Protein AF-A0AAV4BHC9-F1 (afdb_monomer_lite)

Foldseek 3Di:
DPPPQQPVNVLCVDPNNVCVVVVNPPFDDFDDPDPPDPDGQGAADEDEPSDDDDNRYDYQPDCPVDVPPVVSVPPD

Sequence (76 aa):
MNGRVSDGGVMSHSTFGKMFEGNKLNLPNPEPLHEEDTIDVPYYFMADDAFAMTENLLKPHGVGPDPFDREKRIFN

Secondary structure (DSSP, 8-state):
------HHHHHHHSHHHHHHHTT-S-PPPPB-SSTT-SS-B---EE--TTS--BTTEE------S-TT-HHHHH--

Structure (mmCIF, N/CA/C/O backbone):
data_AF-A0AAV4BHC9-F1
#
_entry.id   AF-A0AAV4BHC9-F1
#
loop_
_atom_site.group_PDB
_atom_site.id
_atom_site.type_symbol
_atom_site.label_atom_id
_atom_site.label_alt_id
_atom_site.label_comp_id
_atom_site.label_asym_id
_atom_site.label_entity_id
_atom_site.label_seq_id
_atom_site.pdbx_PDB_ins_code
_atom_site.Cartn_x
_atom_site.Cartn_y
_atom_site.Cartn_z
_atom_site.occupancy
_atom_site.B_iso_or_equiv
_atom_site.auth_seq_id
_atom_site.auth_comp_id
_atom_site.auth_asym_id
_atom_site.auth_atom_id
_atom_site.pdbx_PDB_model_num
ATOM 1 N N . MET A 1 1 ? 20.105 -8.523 -22.213 1.00 41.09 1 MET A N 1
ATOM 2 C CA . MET A 1 1 ? 19.313 -8.826 -21.001 1.00 41.09 1 MET A CA 1
ATOM 3 C C . MET A 1 1 ? 18.852 -7.508 -20.402 1.00 41.09 1 MET A C 1
ATOM 5 O O . MET A 1 1 ? 19.685 -6.636 -20.186 1.00 41.09 1 MET A O 1
ATOM 9 N N . ASN A 1 2 ? 17.541 -7.319 -20.240 1.00 52.00 2 ASN A N 1
ATOM 10 C CA . ASN A 1 2 ? 16.949 -6.075 -19.739 1.00 52.00 2 ASN A CA 1
ATOM 11 C C . ASN A 1 2 ? 17.168 -5.945 -18.222 1.00 52.00 2 ASN A C 1
ATOM 13 O O . ASN A 1 2 ? 16.332 -6.378 -17.445 1.00 52.00 2 ASN A O 1
ATOM 17 N N . GLY A 1 3 ? 18.277 -5.330 -17.812 1.00 57.28 3 GLY A N 1
ATOM 18 C CA . GLY A 1 3 ? 18.524 -4.895 -16.426 1.00 57.28 3 GLY A CA 1
ATOM 19 C C . GLY A 1 3 ? 18.106 -3.442 -16.159 1.00 57.28 3 GLY A C 1
ATOM 20 O O . GLY A 1 3 ? 18.674 -2.794 -15.294 1.00 57.28 3 GLY A O 1
ATOM 21 N N . ARG A 1 4 ? 17.194 -2.888 -16.973 1.00 73.00 4 ARG A N 1
ATOM 22 C CA . ARG A 1 4 ? 16.766 -1.473 -16.926 1.00 73.00 4 ARG A CA 1
ATOM 23 C C . ARG A 1 4 ? 15.368 -1.264 -16.347 1.00 73.00 4 ARG A C 1
ATOM 25 O O . ARG A 1 4 ? 14.898 -0.132 -16.306 1.00 73.00 4 ARG A O 1
ATOM 32 N N . VAL A 1 5 ? 14.682 -2.336 -15.965 1.00 75.69 5 VAL A N 1
ATOM 33 C CA . VAL A 1 5 ? 13.334 -2.231 -15.407 1.00 75.69 5 VAL A CA 1
ATOM 34 C C . VAL A 1 5 ? 13.481 -2.025 -13.903 1.00 75.69 5 VAL A C 1
ATOM 36 O O . VAL A 1 5 ? 14.022 -2.889 -13.226 1.00 75.69 5 VAL A O 1
ATOM 39 N N . SER A 1 6 ? 13.055 -0.860 -13.415 1.00 85.50 6 SER A N 1
ATOM 40 C CA . SER A 1 6 ? 12.927 -0.571 -11.980 1.00 85.50 6 SER A CA 1
ATOM 41 C C . SER A 1 6 ? 11.958 -1.560 -11.328 1.00 85.50 6 SER A C 1
ATOM 43 O O . SER A 1 6 ? 11.026 -2.018 -11.991 1.00 85.50 6 SER A O 1
ATOM 45 N N . ASP A 1 7 ? 12.113 -1.828 -10.033 1.00 84.56 7 ASP A N 1
ATOM 46 C CA . ASP A 1 7 ? 11.183 -2.673 -9.275 1.00 84.56 7 ASP A CA 1
ATOM 47 C C . ASP A 1 7 ? 9.736 -2.154 -9.342 1.00 84.56 7 ASP A C 1
ATOM 49 O O . ASP A 1 7 ? 8.806 -2.943 -9.506 1.00 84.56 7 ASP A O 1
ATOM 53 N N . GLY A 1 8 ? 9.530 -0.830 -9.383 1.00 85.12 8 GLY A N 1
ATOM 54 C CA . GLY A 1 8 ? 8.218 -0.227 -9.653 1.00 85.12 8 GLY A CA 1
ATOM 55 C C . GLY A 1 8 ? 7.698 -0.522 -11.067 1.00 85.12 8 GLY A C 1
ATOM 56 O O . GLY A 1 8 ? 6.508 -0.770 -11.280 1.00 85.12 8 GLY A O 1
ATOM 57 N N . GLY A 1 9 ? 8.598 -0.579 -12.050 1.00 86.88 9 GLY A N 1
ATOM 58 C CA . GLY A 1 9 ? 8.291 -1.025 -13.409 1.00 86.88 9 GLY A CA 1
ATOM 59 C C . GLY A 1 9 ? 7.892 -2.502 -13.460 1.00 86.88 9 GLY A C 1
ATOM 60 O O . GLY A 1 9 ? 6.931 -2.858 -14.136 1.00 86.88 9 GLY A O 1
ATOM 61 N N . VAL A 1 10 ? 8.582 -3.367 -12.715 1.00 90.12 10 VAL A N 1
ATOM 62 C CA . VAL A 1 10 ? 8.226 -4.789 -12.606 1.00 90.12 10 VAL A CA 1
ATOM 63 C C . VAL A 1 10 ? 6.870 -4.952 -11.914 1.00 90.12 10 VAL A C 1
ATOM 65 O O . VAL A 1 10 ? 6.011 -5.681 -12.416 1.00 90.12 10 VAL A O 1
ATOM 68 N N . MET A 1 11 ? 6.642 -4.232 -10.812 1.00 90.62 11 MET A N 1
ATOM 69 C CA . MET A 1 11 ? 5.390 -4.266 -10.057 1.00 90.62 11 MET A CA 1
ATOM 70 C C . MET A 1 11 ? 4.200 -3.839 -10.922 1.00 90.62 11 MET A C 1
ATOM 72 O O . MET A 1 11 ? 3.281 -4.638 -11.085 1.00 90.62 11 MET A O 1
ATOM 76 N N . SER A 1 12 ? 4.240 -2.657 -11.542 1.00 89.56 12 SER A N 1
ATOM 77 C CA . SER A 1 12 ? 3.158 -2.128 -12.403 1.00 89.56 12 SER A CA 1
ATOM 78 C C . SER A 1 12 ? 2.777 -3.054 -13.569 1.00 89.56 12 SER A C 1
ATOM 80 O O . SER A 1 12 ? 1.615 -3.134 -13.966 1.00 89.56 12 SER A O 1
ATOM 82 N N . HIS A 1 13 ? 3.730 -3.816 -14.116 1.00 92.19 13 HIS A N 1
ATOM 83 C CA . HIS A 1 13 ? 3.450 -4.749 -15.215 1.00 92.19 13 HIS A CA 1
ATOM 84 C C . HIS A 1 13 ? 2.963 -6.124 -14.740 1.00 92.19 13 HIS A C 1
ATOM 86 O O . HIS A 1 13 ? 2.343 -6.859 -15.523 1.00 92.19 13 HIS A O 1
ATOM 92 N N . SER A 1 14 ? 3.217 -6.467 -13.476 1.00 94.25 14 SER A N 1
ATOM 93 C CA . SER A 1 14 ? 2.792 -7.727 -12.872 1.00 94.25 14 SER A CA 1
ATOM 94 C C . SER A 1 14 ? 1.272 -7.796 -12.687 1.00 94.25 14 SER A C 1
ATOM 96 O O . SER A 1 14 ? 0.576 -6.783 -12.601 1.00 94.25 14 SER A O 1
ATOM 98 N N . THR A 1 15 ? 0.738 -9.015 -12.592 1.00 97.06 15 THR A N 1
ATOM 99 C CA . THR A 1 15 ? -0.672 -9.231 -12.228 1.00 97.06 15 THR A CA 1
ATOM 100 C C . THR A 1 15 ? -0.988 -8.622 -10.864 1.00 97.06 15 THR A C 1
ATOM 102 O O . THR A 1 15 ? -2.040 -8.011 -10.706 1.00 97.06 15 THR A O 1
ATOM 105 N N . PHE A 1 16 ? -0.059 -8.738 -9.909 1.00 95.25 16 PHE A N 1
ATOM 106 C CA . PHE A 1 16 ? -0.197 -8.144 -8.584 1.00 95.25 16 PHE A CA 1
ATOM 107 C C . PHE A 1 16 ? -0.365 -6.626 -8.665 1.00 95.25 16 PHE A C 1
ATOM 109 O O . PHE A 1 16 ? -1.367 -6.122 -8.177 1.00 95.25 16 PHE A O 1
ATOM 116 N N . GLY A 1 17 ? 0.542 -5.907 -9.337 1.00 94.44 17 GLY A N 1
ATOM 117 C CA . GLY A 1 17 ? 0.466 -4.445 -9.443 1.00 94.44 17 GLY A CA 1
ATOM 118 C C . GLY A 1 17 ? -0.808 -3.963 -10.132 1.00 94.44 17 GLY A C 1
ATOM 119 O O . GLY A 1 17 ? -1.458 -3.051 -9.639 1.00 94.44 17 GLY A O 1
ATOM 120 N N . LYS A 1 18 ? -1.258 -4.651 -11.188 1.00 96.44 18 LYS A N 1
ATOM 121 C CA . LYS A 1 18 ? -2.538 -4.338 -11.851 1.00 96.44 18 LYS A CA 1
ATOM 122 C C . LYS A 1 18 ? -3.752 -4.549 -10.945 1.00 96.44 18 LYS A C 1
ATOM 124 O O . LYS A 1 18 ? -4.740 -3.828 -11.058 1.00 96.44 18 LYS A O 1
ATOM 129 N N . MET A 1 19 ? -3.720 -5.567 -10.085 1.00 97.12 19 MET A N 1
ATOM 130 C CA . MET A 1 19 ? -4.783 -5.798 -9.103 1.00 97.12 19 MET A CA 1
ATOM 131 C C . MET A 1 19 ? -4.696 -4.817 -7.934 1.00 97.12 19 MET A C 1
ATOM 133 O O . MET A 1 19 ? -5.738 -4.385 -7.452 1.00 97.12 19 MET A O 1
ATOM 137 N N . PHE A 1 20 ? -3.482 -4.458 -7.517 1.00 95.06 20 PHE A N 1
ATOM 138 C CA . PHE A 1 20 ? -3.203 -3.469 -6.483 1.00 95.06 20 PHE A CA 1
ATOM 139 C C . PHE A 1 20 ? -3.741 -2.092 -6.894 1.00 95.06 20 PHE A C 1
ATOM 141 O O . PHE A 1 20 ? -4.622 -1.566 -6.231 1.00 95.06 20 PHE A O 1
ATOM 148 N N . GLU A 1 21 ? -3.329 -1.576 -8.056 1.00 92.56 21 GLU A N 1
ATOM 149 C CA . GLU A 1 21 ? -3.801 -0.294 -8.609 1.00 92.56 21 GLU A CA 1
ATOM 150 C C . GLU A 1 21 ? -5.311 -0.285 -8.902 1.00 92.56 21 GLU A C 1
ATOM 152 O O . GLU A 1 21 ? -5.949 0.764 -8.916 1.00 92.56 21 GLU A O 1
ATOM 157 N N . GLY A 1 22 ? -5.895 -1.458 -9.160 1.00 94.88 22 GLY A N 1
ATOM 158 C CA . GLY A 1 22 ? -7.318 -1.611 -9.448 1.00 94.88 22 GLY A CA 1
ATOM 159 C C . GLY A 1 22 ? -8.208 -1.854 -8.227 1.00 94.88 22 GLY A C 1
ATOM 160 O O . GLY A 1 22 ? -9.393 -2.116 -8.435 1.00 94.88 22 GLY A O 1
ATOM 161 N N . ASN A 1 23 ? -7.670 -1.848 -7.000 1.00 93.19 23 ASN A N 1
ATOM 162 C CA . ASN A 1 23 ? -8.383 -2.225 -5.769 1.00 93.19 23 ASN A CA 1
ATOM 163 C C . ASN A 1 23 ? -9.051 -3.616 -5.846 1.00 93.19 23 ASN A C 1
ATOM 165 O O . ASN A 1 23 ? -10.155 -3.834 -5.354 1.00 93.19 23 ASN A O 1
ATOM 169 N N . LYS A 1 24 ? -8.385 -4.584 -6.494 1.00 97.06 24 LYS A N 1
ATOM 170 C CA . LYS A 1 24 ? -8.894 -5.953 -6.738 1.00 97.06 24 LYS A CA 1
ATOM 171 C C . LYS A 1 24 ? -8.216 -7.029 -5.899 1.00 97.06 24 LYS A C 1
ATOM 173 O O . LYS A 1 24 ? -8.431 -8.214 -6.139 1.00 97.06 24 LYS A O 1
ATOM 178 N N . LEU A 1 25 ? -7.376 -6.640 -4.944 1.00 95.38 25 LEU A N 1
ATOM 179 C CA . LEU A 1 25 ? -6.712 -7.581 -4.039 1.00 95.38 25 LEU A CA 1
ATOM 180 C C . LEU A 1 25 ? -7.628 -8.102 -2.926 1.00 95.38 25 LEU A C 1
ATOM 182 O O . LEU A 1 25 ? -7.203 -8.973 -2.175 1.00 95.38 25 LEU A O 1
ATOM 186 N N . ASN A 1 26 ? -8.873 -7.611 -2.844 1.00 95.50 26 ASN A N 1
ATOM 187 C CA . ASN A 1 26 ? -9.829 -7.947 -1.786 1.00 95.50 26 ASN A CA 1
ATOM 188 C C . ASN A 1 26 ? -9.223 -7.745 -0.391 1.00 95.50 26 ASN A C 1
ATOM 190 O O . ASN A 1 26 ? -9.341 -8.612 0.475 1.00 95.50 26 ASN A O 1
ATOM 194 N N . LEU A 1 27 ? -8.527 -6.619 -0.202 1.00 95.38 27 LEU A N 1
ATOM 195 C CA . LEU A 1 27 ? -8.033 -6.245 1.116 1.00 95.38 27 LEU A CA 1
ATOM 196 C C . LEU A 1 27 ? -9.227 -6.075 2.066 1.00 95.38 27 LEU A C 1
ATOM 198 O O . LEU A 1 27 ? -10.294 -5.639 1.617 1.00 95.38 27 LEU A O 1
ATOM 202 N N . PRO A 1 28 ? -9.074 -6.430 3.352 1.00 95.62 28 PRO A N 1
ATOM 203 C CA . PRO A 1 28 ? -10.095 -6.141 4.343 1.00 95.62 28 PRO A CA 1
ATOM 204 C C . PRO A 1 28 ? -10.407 -4.644 4.376 1.00 95.62 28 PRO A C 1
ATOM 206 O O . PRO A 1 28 ? -9.564 -3.808 4.032 1.00 95.62 28 PRO A O 1
ATOM 209 N N . ASN A 1 29 ? -11.619 -4.311 4.815 1.00 94.69 29 ASN A N 1
ATOM 210 C CA . ASN A 1 29 ? -11.936 -2.923 5.113 1.00 94.69 29 ASN A CA 1
ATOM 211 C C . ASN A 1 29 ? -11.021 -2.419 6.243 1.00 94.69 29 ASN A C 1
ATOM 213 O O . ASN A 1 29 ? -10.616 -3.225 7.085 1.00 94.69 29 ASN A O 1
ATOM 217 N N . PRO A 1 30 ? -10.706 -1.114 6.264 1.00 95.69 30 PRO A N 1
ATOM 218 C CA . PRO A 1 30 ? -10.002 -0.497 7.378 1.00 95.69 30 PRO A CA 1
ATOM 219 C C . PRO A 1 30 ? -10.679 -0.822 8.709 1.00 95.69 30 PRO A C 1
ATOM 221 O O . PRO A 1 30 ? -11.908 -0.878 8.781 1.00 95.69 30 PRO A O 1
ATOM 224 N N . GLU A 1 31 ? -9.872 -1.029 9.742 1.00 96.06 31 GLU A N 1
ATOM 225 C CA . GLU A 1 31 ? -10.353 -1.312 11.090 1.00 96.06 31 GLU A CA 1
ATOM 226 C C . GLU A 1 31 ? -9.471 -0.601 12.124 1.00 96.06 31 GLU A C 1
ATOM 228 O O . GLU A 1 31 ? -8.322 -0.254 11.821 1.00 96.06 31 GLU A O 1
ATOM 233 N N . PRO A 1 32 ? -9.990 -0.322 13.327 1.00 96.50 32 PRO A N 1
ATOM 234 C CA . PRO A 1 32 ? -9.206 0.338 14.358 1.00 96.50 32 PRO A CA 1
ATOM 235 C C . PRO A 1 32 ? -8.100 -0.595 14.877 1.00 96.50 32 PRO A C 1
ATOM 237 O O . PRO A 1 32 ? -8.275 -1.812 14.938 1.00 96.50 32 PRO A O 1
ATOM 240 N N . LEU A 1 33 ? -6.951 -0.034 15.272 1.00 92.69 33 LEU A N 1
ATOM 241 C CA . LEU A 1 33 ? -5.830 -0.832 15.797 1.00 92.69 33 LEU A CA 1
ATOM 242 C C . LEU A 1 33 ? -6.149 -1.420 17.177 1.00 92.69 33 LEU A C 1
ATOM 244 O O . LEU A 1 33 ? -5.735 -2.535 17.506 1.00 92.69 33 LEU A O 1
ATOM 248 N N . HIS A 1 34 ? -6.899 -0.670 17.977 1.00 94.88 34 HIS A N 1
ATOM 249 C CA . HIS A 1 34 ? -7.438 -1.085 19.260 1.00 94.88 34 HIS A CA 1
ATOM 250 C C . HIS A 1 34 ? -8.940 -0.813 19.317 1.00 94.88 34 HIS A C 1
ATOM 252 O O . HIS A 1 34 ? -9.429 0.120 18.696 1.00 94.88 34 HIS A O 1
ATOM 258 N N . GLU A 1 35 ? -9.678 -1.585 20.118 1.00 92.00 35 GLU A N 1
ATOM 259 C CA . GLU A 1 35 ? -11.145 -1.462 20.229 1.00 92.00 35 GLU A CA 1
ATOM 260 C C . GLU A 1 35 ? -11.626 -0.053 20.635 1.00 92.00 35 GLU A C 1
ATOM 262 O O . GLU A 1 35 ? -12.754 0.325 20.335 1.00 92.00 35 GLU A O 1
ATOM 267 N N . GLU A 1 36 ? -10.769 0.717 21.310 1.00 94.62 36 GLU A N 1
ATOM 268 C CA . GLU A 1 36 ? -11.044 2.074 21.802 1.00 94.62 36 GLU A CA 1
ATOM 269 C C . GLU A 1 36 ? -10.713 3.168 20.764 1.00 94.62 36 GLU A C 1
ATOM 271 O O . GLU A 1 36 ? -11.044 4.341 20.969 1.00 94.62 36 GLU A O 1
ATOM 276 N N . ASP A 1 37 ? -10.025 2.824 19.668 1.00 95.38 37 ASP A N 1
ATOM 277 C CA . ASP A 1 37 ? -9.618 3.801 18.662 1.00 95.38 37 ASP A CA 1
ATOM 278 C C . ASP A 1 37 ? -10.822 4.257 17.831 1.00 95.38 37 ASP A C 1
ATOM 280 O O . ASP A 1 37 ? -11.686 3.483 17.429 1.00 95.38 37 ASP A O 1
ATOM 284 N N . THR A 1 38 ? -10.861 5.556 17.533 1.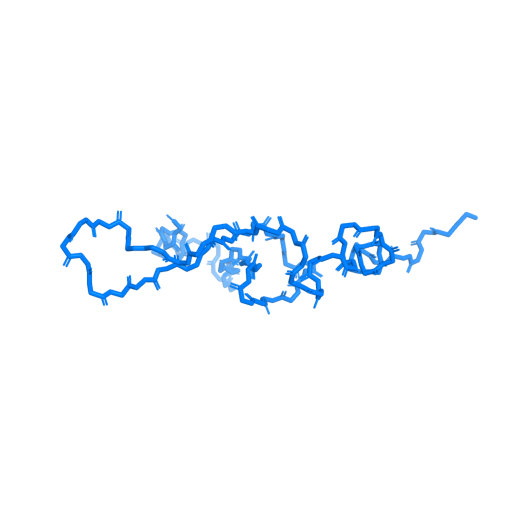00 93.81 38 THR A N 1
ATOM 285 C CA . THR A 1 38 ? -11.939 6.172 16.734 1.00 93.81 38 THR A CA 1
ATOM 286 C C . THR A 1 38 ? -11.599 6.292 15.250 1.00 93.81 38 THR A C 1
ATOM 288 O O . THR A 1 38 ? -12.412 6.785 14.469 1.00 93.81 38 THR A O 1
ATOM 291 N N . ILE A 1 39 ? -10.385 5.889 14.867 1.00 95.25 39 ILE A N 1
ATOM 292 C CA . ILE A 1 39 ? -9.851 6.016 13.514 1.00 95.25 39 ILE A CA 1
ATOM 293 C C . ILE A 1 39 ? -9.571 4.619 12.979 1.00 95.25 39 ILE A C 1
ATOM 295 O O . ILE A 1 39 ? -8.745 3.896 13.534 1.00 95.25 39 ILE A O 1
ATOM 299 N N . ASP A 1 40 ? -10.211 4.290 11.862 1.00 95.81 40 ASP A N 1
ATOM 300 C CA . ASP A 1 40 ? -9.917 3.068 11.130 1.00 95.81 40 ASP A CA 1
ATOM 301 C C . ASP A 1 40 ? -8.609 3.223 10.352 1.00 95.81 40 ASP A C 1
ATOM 303 O O . ASP A 1 40 ? -8.379 4.225 9.664 1.00 95.81 40 ASP A O 1
ATOM 307 N N . VAL A 1 41 ? -7.754 2.209 10.436 1.00 94.00 41 VAL A N 1
ATOM 308 C CA . VAL A 1 41 ? -6.469 2.163 9.743 1.00 94.00 41 VAL A CA 1
ATOM 309 C C . VAL A 1 41 ? -6.561 1.116 8.632 1.00 94.00 41 VAL A C 1
ATOM 311 O O . VAL A 1 41 ? -6.973 -0.018 8.885 1.00 94.00 41 VAL A O 1
ATOM 314 N N . PRO A 1 42 ? -6.231 1.459 7.373 1.00 94.81 42 PRO A N 1
ATOM 315 C CA . PRO A 1 42 ? -6.265 0.486 6.295 1.00 94.81 42 PRO A CA 1
ATOM 316 C C . PRO A 1 42 ? -5.110 -0.509 6.434 1.00 94.81 42 PRO A C 1
ATOM 318 O O . PRO A 1 42 ? -4.101 -0.270 7.093 1.00 94.81 42 PRO A O 1
ATOM 321 N N . TYR A 1 43 ? -5.241 -1.636 5.749 1.00 94.81 43 TYR A N 1
ATOM 322 C CA . TYR A 1 43 ? -4.168 -2.613 5.646 1.00 94.81 43 TYR A CA 1
ATOM 323 C C . TYR A 1 43 ? -3.120 -2.157 4.627 1.00 94.81 43 TYR A C 1
ATOM 325 O O . TYR A 1 43 ? -3.464 -1.745 3.517 1.00 94.81 43 TYR A O 1
ATOM 333 N N . TYR A 1 44 ? -1.840 -2.281 4.976 1.00 93.88 44 TYR A N 1
ATOM 334 C CA . TYR A 1 44 ? -0.732 -1.832 4.134 1.00 93.88 44 TYR A CA 1
ATOM 335 C C . TYR A 1 44 ? 0.233 -2.966 3.791 1.00 93.88 44 TYR A C 1
ATOM 337 O O . TYR A 1 44 ? 0.570 -3.804 4.625 1.00 93.88 44 TYR A O 1
ATOM 345 N N . PHE A 1 45 ? 0.759 -2.931 2.570 1.00 93.88 45 PHE A N 1
ATOM 346 C CA . PHE A 1 45 ? 2.017 -3.582 2.235 1.00 93.88 45 PHE A CA 1
ATOM 347 C C . PHE A 1 45 ? 3.179 -2.658 2.610 1.00 93.88 45 PHE A C 1
ATOM 349 O O . PHE A 1 45 ? 3.110 -1.447 2.399 1.00 93.88 45 PHE A O 1
ATOM 356 N N . MET A 1 46 ? 4.259 -3.235 3.132 1.00 91.19 46 MET A N 1
ATOM 357 C CA . MET A 1 46 ? 5.507 -2.516 3.387 1.00 91.19 46 MET A CA 1
ATOM 358 C C . MET A 1 46 ? 6.446 -2.691 2.195 1.00 91.19 46 MET A C 1
ATOM 360 O O . MET A 1 46 ? 6.792 -3.817 1.836 1.00 91.19 46 MET A O 1
ATOM 364 N N . ALA A 1 47 ? 6.858 -1.579 1.597 1.00 89.44 47 ALA A N 1
ATOM 365 C CA . ALA A 1 47 ? 7.830 -1.521 0.514 1.00 89.44 47 ALA A CA 1
ATOM 366 C C . ALA A 1 47 ? 9.080 -0.745 0.940 1.00 89.44 47 ALA A C 1
ATOM 368 O O . ALA A 1 47 ? 9.070 -0.027 1.936 1.00 89.44 47 ALA A O 1
ATOM 369 N N . ASP A 1 48 ? 10.170 -0.893 0.196 1.00 86.31 48 ASP A N 1
ATOM 370 C CA . ASP A 1 48 ? 11.356 -0.067 0.398 1.00 86.31 48 ASP A CA 1
ATOM 371 C C . ASP A 1 48 ? 11.215 1.307 -0.289 1.00 86.31 48 ASP A C 1
ATOM 373 O O . ASP A 1 48 ? 10.185 1.658 -0.874 1.00 86.31 48 ASP A O 1
ATOM 377 N N . ASP A 1 49 ? 12.275 2.110 -0.214 1.00 84.12 49 ASP A N 1
ATOM 378 C CA . ASP A 1 49 ? 12.300 3.460 -0.773 1.00 84.12 49 ASP A CA 1
ATOM 379 C C . ASP A 1 49 ? 12.228 3.522 -2.309 1.00 84.12 49 ASP A C 1
ATOM 381 O O . ASP A 1 49 ? 12.076 4.620 -2.854 1.00 84.12 49 ASP A O 1
ATOM 385 N N . ALA A 1 50 ? 12.294 2.386 -3.015 1.00 85.81 50 ALA A N 1
ATOM 386 C CA . ALA A 1 50 ? 12.140 2.337 -4.467 1.00 85.81 50 ALA A CA 1
ATOM 387 C C . ALA A 1 50 ? 10.683 2.542 -4.924 1.00 85.81 50 ALA A C 1
ATOM 389 O O . ALA A 1 50 ? 10.446 2.763 -6.116 1.00 85.81 50 ALA A O 1
ATOM 390 N N . PHE A 1 51 ? 9.715 2.501 -4.001 1.00 86.50 51 PHE A N 1
ATOM 391 C CA . PHE A 1 51 ? 8.289 2.644 -4.286 1.00 86.50 51 PHE A CA 1
ATOM 392 C C . PHE A 1 51 ? 7.705 3.937 -3.697 1.00 86.50 51 PHE A C 1
ATOM 394 O O . PHE A 1 51 ? 8.111 4.425 -2.641 1.00 86.50 51 PHE A O 1
ATOM 401 N N . ALA A 1 52 ? 6.722 4.510 -4.394 1.00 86.00 52 ALA A N 1
ATOM 402 C CA . ALA A 1 52 ? 5.956 5.648 -3.892 1.00 86.00 52 ALA A CA 1
ATOM 403 C C . ALA A 1 52 ? 4.905 5.180 -2.871 1.00 86.00 52 ALA A C 1
ATOM 405 O O . ALA A 1 52 ? 4.294 4.13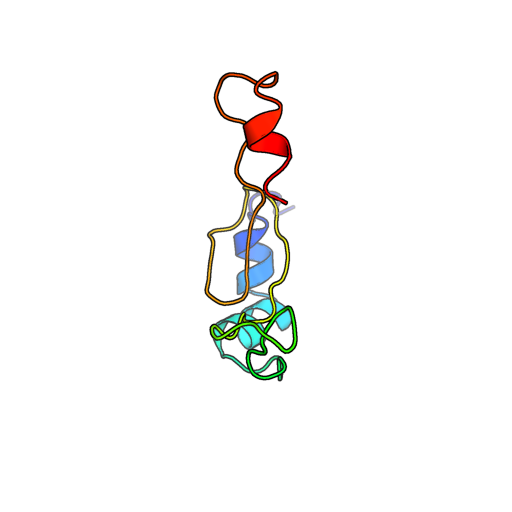2 -3.057 1.00 86.00 52 ALA A O 1
ATOM 406 N N . MET A 1 53 ? 4.663 5.969 -1.820 1.00 88.69 53 MET A N 1
ATOM 407 C CA . MET A 1 53 ? 3.594 5.682 -0.854 1.00 88.69 53 MET A CA 1
ATOM 408 C C . MET A 1 53 ? 2.214 5.799 -1.513 1.00 88.69 53 MET A C 1
ATOM 410 O O . MET A 1 53 ? 1.977 6.715 -2.303 1.00 88.69 53 MET A O 1
ATOM 414 N N . THR A 1 54 ? 1.302 4.896 -1.157 1.00 90.06 54 THR A N 1
ATOM 415 C CA . THR A 1 54 ? -0.102 4.891 -1.605 1.00 90.06 54 THR A CA 1
ATOM 416 C C . THR A 1 54 ? -1.027 4.501 -0.447 1.00 90.06 54 THR A C 1
A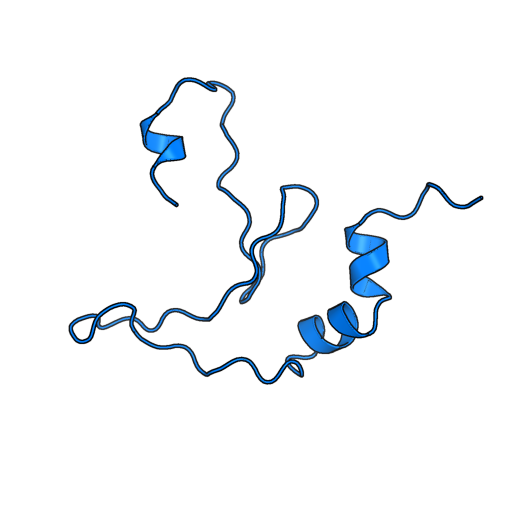TOM 418 O O . THR A 1 54 ? -0.555 4.233 0.655 1.00 90.06 54 THR A O 1
ATOM 421 N N . GLU A 1 55 ? -2.340 4.442 -0.685 1.00 90.06 55 GLU A N 1
ATOM 422 C CA . GLU A 1 55 ? -3.339 4.093 0.337 1.00 90.06 55 GLU A CA 1
ATOM 423 C C . GLU A 1 55 ? -3.078 2.748 1.029 1.00 90.06 55 GLU A C 1
ATOM 425 O O . GLU A 1 55 ? -3.294 2.645 2.228 1.00 90.06 55 GLU A O 1
ATOM 430 N N . ASN A 1 56 ? -2.574 1.741 0.309 1.00 95.00 56 ASN A N 1
ATOM 431 C CA . ASN A 1 56 ? -2.262 0.417 0.862 1.00 95.00 56 ASN A CA 1
ATOM 432 C C . ASN A 1 56 ? -0.778 0.044 0.687 1.00 95.00 56 ASN A C 1
ATOM 434 O O . ASN A 1 56 ? -0.429 -1.135 0.734 1.00 95.00 56 ASN A O 1
ATOM 438 N N . LEU A 1 57 ? 0.105 1.028 0.468 1.00 93.06 57 LEU A N 1
ATOM 439 C CA . LEU A 1 57 ? 1.558 0.830 0.393 1.00 93.06 57 LEU A CA 1
ATOM 440 C C . LEU A 1 57 ? 2.269 1.882 1.245 1.00 93.06 57 LEU A C 1
ATOM 442 O O . LEU A 1 57 ? 2.297 3.062 0.888 1.00 93.06 57 LEU A O 1
ATOM 446 N N . LEU A 1 58 ? 2.876 1.442 2.340 1.00 91.94 58 LEU A N 1
ATOM 447 C CA . LEU A 1 58 ? 3.761 2.262 3.157 1.00 91.94 58 LEU A CA 1
ATOM 448 C C . LEU A 1 58 ? 5.208 1.916 2.845 1.00 91.94 58 LEU A C 1
ATOM 450 O O . LEU A 1 58 ? 5.537 0.798 2.452 1.00 91.94 58 LEU A O 1
ATOM 454 N N . LYS A 1 59 ? 6.081 2.889 3.066 1.00 86.25 59 LYS A N 1
ATOM 455 C CA . LYS A 1 59 ? 7.516 2.660 3.119 1.00 86.25 59 LYS A CA 1
ATOM 456 C C . LYS A 1 59 ? 8.040 3.144 4.464 1.00 86.25 59 LYS A C 1
ATOM 458 O O . LYS A 1 59 ? 7.465 4.094 5.006 1.00 86.25 59 LYS A O 1
ATOM 463 N N . PRO A 1 60 ? 9.099 2.523 5.005 1.00 80.31 60 PRO A N 1
ATOM 464 C CA . PRO A 1 60 ? 9.743 3.012 6.208 1.00 80.31 60 PRO A CA 1
ATOM 465 C C . PRO A 1 60 ? 10.052 4.497 6.060 1.00 80.31 60 PRO A C 1
ATOM 467 O O . PRO A 1 60 ? 10.518 4.939 5.007 1.00 80.31 60 PRO A O 1
ATOM 470 N N . HIS A 1 61 ? 9.807 5.275 7.112 1.00 69.69 61 HIS A N 1
ATOM 471 C CA . HIS A 1 61 ? 10.281 6.647 7.130 1.00 69.69 61 HIS A CA 1
ATOM 472 C C . HIS A 1 61 ? 11.806 6.606 6.988 1.00 69.69 61 HIS A C 1
ATOM 474 O O . HIS A 1 61 ? 12.504 6.079 7.858 1.00 69.69 61 HIS A O 1
ATOM 480 N N . GLY A 1 62 ? 12.308 7.118 5.861 1.00 61.19 62 GLY A N 1
ATOM 481 C CA . GLY A 1 62 ? 13.728 7.090 5.546 1.00 61.19 62 GLY A CA 1
ATOM 4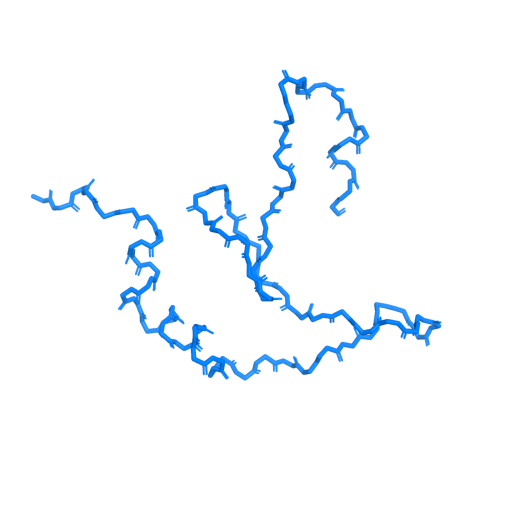82 C C . GLY A 1 62 ? 14.546 7.615 6.721 1.00 61.19 62 GLY A C 1
ATOM 483 O O . GLY A 1 62 ? 14.171 8.586 7.390 1.00 61.19 62 GLY A O 1
ATOM 484 N N . VAL A 1 63 ? 15.671 6.957 6.991 1.00 54.31 63 VAL A N 1
ATOM 485 C CA . VAL A 1 63 ? 16.654 7.504 7.919 1.00 54.31 63 VAL A CA 1
ATOM 486 C C . VAL A 1 63 ? 17.091 8.828 7.303 1.00 54.31 63 VAL A C 1
ATOM 488 O O . VAL A 1 63 ? 17.604 8.854 6.185 1.00 54.31 63 VAL A O 1
ATOM 491 N N . GLY A 1 64 ? 16.798 9.940 7.978 1.00 54.91 64 GLY A N 1
ATOM 492 C CA . GLY A 1 64 ? 17.263 11.248 7.535 1.00 54.91 64 GLY A CA 1
ATOM 493 C C . GLY A 1 64 ? 18.797 11.278 7.425 1.00 54.91 64 GLY A C 1
ATOM 494 O O . GLY A 1 64 ? 19.470 10.290 7.719 1.00 54.91 64 GLY A O 1
ATOM 495 N N . PRO A 1 65 ? 19.394 12.425 7.070 1.00 57.28 65 PRO A N 1
ATOM 496 C CA . PRO A 1 65 ? 20.851 12.553 6.965 1.00 57.28 65 PRO A CA 1
ATOM 497 C C . PRO A 1 65 ? 21.615 12.175 8.250 1.00 57.28 65 PRO A C 1
ATOM 499 O O . PRO A 1 65 ? 22.826 11.976 8.189 1.00 57.28 65 PRO A O 1
ATOM 502 N N . ASP A 1 66 ? 20.925 12.055 9.388 1.00 59.28 66 ASP A N 1
ATOM 503 C CA . ASP A 1 66 ? 21.468 11.527 10.633 1.00 59.28 66 ASP A CA 1
ATOM 504 C C . ASP A 1 66 ? 20.987 10.080 10.900 1.00 59.28 66 ASP A C 1
ATOM 506 O O . ASP A 1 66 ? 19.863 9.871 11.372 1.00 59.28 66 ASP A O 1
ATOM 510 N N . PRO A 1 67 ? 21.822 9.059 10.628 1.00 56.56 67 PRO A N 1
ATOM 511 C CA . PRO A 1 67 ? 21.491 7.661 10.876 1.00 56.56 67 PRO A CA 1
ATOM 512 C C . PRO A 1 67 ? 21.416 7.272 12.362 1.00 56.56 67 PRO A C 1
ATOM 514 O O . PRO A 1 67 ? 21.060 6.123 12.660 1.00 56.56 67 PRO A O 1
ATOM 517 N N . PHE A 1 68 ? 21.744 8.198 13.272 1.00 59.47 68 PHE A N 1
ATOM 518 C CA . PHE A 1 68 ? 21.777 8.004 14.722 1.00 59.47 68 PHE A CA 1
ATOM 519 C C . PHE A 1 68 ? 20.592 8.635 15.458 1.00 59.47 68 PHE A C 1
ATOM 521 O O . PHE A 1 68 ? 20.476 8.452 16.672 1.00 59.47 68 PHE A O 1
ATOM 528 N N . ASP A 1 69 ? 19.684 9.310 14.748 1.00 61.88 69 ASP A N 1
ATOM 529 C CA . ASP A 1 69 ? 18.434 9.798 15.324 1.00 61.88 69 ASP A CA 1
ATOM 530 C C . ASP A 1 69 ? 17.496 8.613 15.606 1.00 61.88 69 ASP A C 1
ATOM 532 O O . ASP A 1 69 ? 16.732 8.133 14.763 1.00 61.88 69 ASP A O 1
ATOM 536 N N . ARG A 1 70 ? 17.649 8.073 16.816 1.00 57.00 70 ARG A N 1
ATOM 537 C CA . ARG A 1 70 ? 16.984 6.860 17.291 1.00 57.00 70 ARG A CA 1
ATOM 538 C C . ARG A 1 70 ? 15.471 7.042 17.380 1.00 57.00 70 ARG A C 1
ATOM 540 O O . ARG A 1 70 ? 14.760 6.062 17.200 1.00 57.00 70 ARG A O 1
ATOM 547 N N . GLU A 1 71 ? 14.990 8.264 17.597 1.00 58.56 71 GLU A N 1
ATOM 548 C CA . GLU A 1 71 ? 13.556 8.561 17.663 1.00 58.56 71 GLU A CA 1
ATOM 549 C C . GLU A 1 71 ? 12.899 8.376 16.294 1.00 58.56 71 GLU A C 1
ATOM 551 O O . GLU A 1 71 ? 11.858 7.733 16.197 1.00 58.56 71 GLU A O 1
ATOM 556 N N . LYS A 1 72 ? 13.569 8.791 15.209 1.00 54.62 72 LYS A N 1
ATOM 557 C CA . LYS A 1 72 ? 13.086 8.581 13.830 1.00 54.62 72 LYS A CA 1
ATOM 558 C C . LYS A 1 72 ? 13.066 7.116 13.384 1.00 54.62 72 LYS A C 1
ATOM 560 O O . LYS A 1 72 ? 12.398 6.799 12.406 1.00 54.62 72 LYS A O 1
ATOM 565 N N . ARG A 1 73 ? 13.776 6.222 14.083 1.00 52.59 73 ARG A N 1
ATOM 566 C CA . ARG A 1 73 ? 13.739 4.768 13.832 1.00 52.59 73 ARG A CA 1
ATOM 567 C C . ARG A 1 73 ? 12.587 4.052 14.538 1.00 52.59 73 ARG A C 1
ATOM 569 O O . ARG A 1 73 ? 12.283 2.929 14.155 1.00 52.59 73 ARG A O 1
ATOM 576 N N . ILE A 1 74 ? 12.019 4.647 15.590 1.00 50.88 74 ILE A N 1
ATOM 577 C CA . ILE A 1 74 ? 11.074 3.977 16.502 1.00 50.88 74 ILE A CA 1
ATOM 578 C C . ILE A 1 74 ? 9.607 4.172 16.072 1.00 50.88 74 ILE A C 1
ATOM 580 O O . ILE A 1 74 ? 8.738 3.477 16.578 1.00 50.88 74 ILE A O 1
ATOM 584 N N . PHE A 1 75 ? 9.311 5.033 15.093 1.00 43.97 75 PHE A N 1
ATOM 585 C CA . PHE A 1 75 ? 7.947 5.221 14.562 1.00 43.97 75 PHE A CA 1
ATOM 586 C C . PHE A 1 75 ? 7.529 4.161 13.526 1.00 43.97 75 PHE A C 1
ATOM 588 O O . PHE A 1 75 ? 6.911 4.489 12.515 1.00 43.97 75 PHE A O 1
ATOM 595 N N . ASN A 1 76 ? 7.885 2.902 13.779 1.00 41.72 76 ASN A N 1
ATOM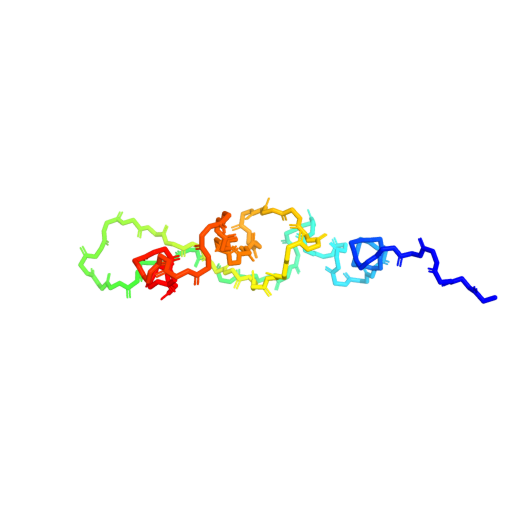 596 C CA . ASN A 1 76 ? 7.436 1.738 13.023 1.00 41.72 76 ASN A CA 1
ATOM 597 C C . ASN A 1 76 ? 6.622 0.826 13.938 1.00 41.72 76 ASN A C 1
ATOM 599 O O . ASN A 1 76 ? 7.101 0.585 15.070 1.00 41.72 76 ASN A O 1
#

Radius of gyration: 15.95 Å; chains: 1; bound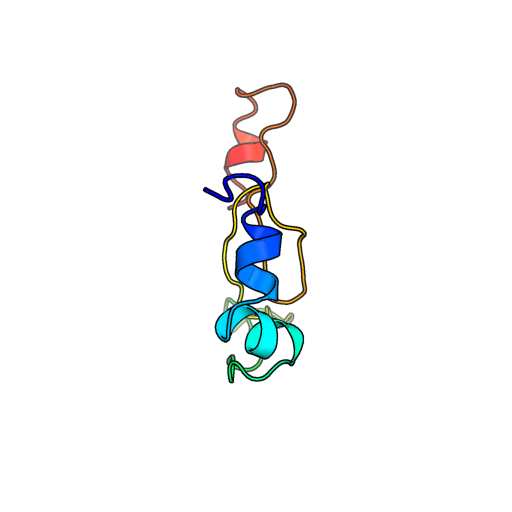ing box: 34×22×43 Å

Organism: NCBI:txid259542

pLDDT: mean 82.37, std 16.8, range [41.09, 97.12]